Protein AF-A0A372GBR1-F1 (afdb_monomer_lite)

Organism: NCBI:txid2303421

Sequence (110 aa):
MRRNGVDVPDPGSGDLEAMRLGKGTDPKKLEAALHECRPWLQAGGKLPDLEDPKVRDRYVKFAQCMRENGVNLPDPGPDGRLRFPSGGIDEGAFEKAREACKAHLTVIRQ

Secondary structure (DSSP, 8-state):
-GGGT---PPTTS--GGGGSS-TT--HHHHHHHHHHHHHHHHHT-PPP-TTSHHHHHHHHHHHHHHHHTT--PPPPPTTS-----TT---HHHHHHHHHHHGGGT-----

Foldseek 3Di:
DVVLVQDQDDPPPPPPQSVPSHDPDDVVSVVVVCVVCVVVVVVVDDPFQLCPVLQQVLQQQLCVQLVVLVWNFDRQDPVSDGDDDPVDTDPVSNVVSCVVRVVSNDDPPD

Structure (mmCIF, N/CA/C/O backbone):
data_AF-A0A372GBR1-F1
#
_entry.id   AF-A0A372GBR1-F1
#
loop_
_atom_site.group_PDB
_atom_site.id
_atom_site.type_symbol
_atom_site.label_atom_id
_atom_site.label_alt_id
_atom_site.label_comp_id
_atom_site.label_asym_id
_atom_site.label_entity_id
_atom_site.label_seq_id
_atom_site.pdbx_PDB_ins_code
_atom_site.Cartn_x
_atom_site.Cartn_y
_atom_site.Cartn_z
_atom_site.occupancy
_atom_site.B_iso_or_equiv
_atom_site.auth_seq_id
_atom_site.auth_comp_id
_atom_site.auth_asym_id
_atom_site.auth_atom_id
_atom_site.pdbx_PDB_model_num
ATOM 1 N N . MET A 1 1 ? 13.190 4.722 -16.303 1.00 80.25 1 MET A N 1
ATOM 2 C CA . MET A 1 1 ? 12.240 4.496 -17.415 1.00 80.25 1 MET A CA 1
ATOM 3 C C . MET A 1 1 ? 12.553 5.360 -18.641 1.00 80.25 1 MET A C 1
ATOM 5 O O . MET A 1 1 ? 13.180 4.821 -19.540 1.00 80.25 1 MET A O 1
ATOM 9 N N . ARG A 1 2 ? 12.269 6.678 -18.673 1.00 83.50 2 ARG A N 1
ATOM 10 C CA . ARG A 1 2 ? 12.509 7.535 -19.869 1.00 83.50 2 ARG A CA 1
ATOM 11 C C . ARG A 1 2 ? 13.954 7.545 -20.383 1.00 83.50 2 ARG A C 1
ATOM 13 O O . ARG A 1 2 ? 14.176 7.429 -21.580 1.00 83.50 2 ARG A O 1
ATOM 20 N N . ARG A 1 3 ? 14.946 7.562 -19.478 1.00 81.75 3 ARG A N 1
ATOM 21 C CA . ARG A 1 3 ? 16.380 7.434 -19.830 1.00 81.75 3 ARG A CA 1
ATOM 22 C C . ARG A 1 3 ? 16.731 6.140 -20.578 1.00 81.75 3 ARG A C 1
ATOM 24 O O . ARG A 1 3 ? 17.702 6.121 -21.315 1.00 81.75 3 ARG A O 1
ATOM 31 N N . ASN A 1 4 ? 15.919 5.099 -20.415 1.00 80.12 4 ASN A N 1
ATOM 32 C CA . ASN A 1 4 ? 16.075 3.797 -21.062 1.00 80.12 4 ASN A CA 1
ATOM 33 C C . ASN A 1 4 ? 15.131 3.634 -22.266 1.00 80.12 4 ASN A C 1
ATOM 35 O O . ASN A 1 4 ? 14.885 2.523 -22.726 1.00 80.12 4 ASN A O 1
ATOM 39 N N . GLY A 1 5 ? 14.573 4.740 -22.775 1.00 77.44 5 GLY A N 1
ATOM 40 C CA . GLY A 1 5 ? 13.672 4.741 -23.927 1.00 77.44 5 GLY A CA 1
ATOM 41 C C . GLY A 1 5 ? 12.277 4.182 -23.640 1.00 77.44 5 GLY A C 1
ATOM 42 O O . GLY A 1 5 ? 11.555 3.881 -24.586 1.00 77.44 5 GLY A O 1
ATOM 43 N N . VAL A 1 6 ? 11.905 4.029 -22.363 1.00 81.19 6 VAL A N 1
ATOM 44 C CA . VAL A 1 6 ? 10.534 3.700 -21.950 1.00 81.19 6 VAL A CA 1
ATOM 45 C C . VAL A 1 6 ? 9.808 4.998 -21.652 1.00 81.19 6 VAL A C 1
ATOM 47 O O . VAL A 1 6 ? 10.060 5.626 -20.616 1.00 81.19 6 VAL A O 1
ATOM 50 N N . ASP A 1 7 ? 8.929 5.393 -22.565 1.00 78.00 7 ASP A N 1
ATOM 51 C CA . ASP A 1 7 ? 8.091 6.564 -22.372 1.00 78.00 7 ASP A CA 1
ATOM 52 C C . ASP A 1 7 ? 6.960 6.231 -21.397 1.00 78.00 7 ASP A C 1
ATOM 54 O O . ASP A 1 7 ? 6.065 5.436 -21.679 1.00 78.00 7 ASP A O 1
ATOM 58 N N . VAL A 1 8 ? 7.071 6.783 -20.194 1.00 72.69 8 VAL A N 1
ATOM 59 C CA . VAL A 1 8 ? 6.033 6.690 -19.168 1.00 72.69 8 VAL A CA 1
ATOM 60 C C . VAL A 1 8 ? 5.394 8.061 -19.125 1.00 72.69 8 VAL A C 1
ATOM 62 O O . VAL A 1 8 ? 6.141 9.025 -18.971 1.00 72.69 8 VAL A O 1
ATOM 65 N N . PRO A 1 9 ? 4.076 8.193 -19.244 1.00 72.44 9 PRO A N 1
ATOM 66 C CA . PRO A 1 9 ? 3.435 9.490 -19.059 1.00 72.44 9 PRO A CA 1
ATOM 67 C C . PRO A 1 9 ? 3.512 9.951 -17.603 1.00 72.44 9 PRO A C 1
ATOM 69 O O . PRO A 1 9 ? 3.658 9.138 -16.686 1.00 72.44 9 PRO A O 1
ATOM 72 N N . ASP A 1 10 ? 3.505 11.265 -17.381 1.00 69.88 10 ASP A N 1
ATOM 73 C CA . ASP A 1 10 ? 3.542 11.812 -16.025 1.00 69.88 10 ASP A CA 1
ATOM 74 C C . ASP A 1 10 ? 2.226 11.501 -15.281 1.00 69.88 10 ASP A C 1
ATOM 76 O O . ASP A 1 10 ? 1.147 11.558 -15.886 1.00 69.88 10 ASP A O 1
ATOM 80 N N . PRO A 1 11 ? 2.277 11.153 -13.981 1.00 58.66 11 PRO A N 1
ATOM 81 C CA . PRO A 1 11 ? 1.072 10.914 -13.192 1.00 58.66 11 PRO A CA 1
ATOM 82 C C . PRO A 1 11 ? 0.191 12.173 -13.155 1.00 58.66 11 PRO A C 1
ATOM 84 O O . PRO A 1 11 ? 0.684 13.274 -12.929 1.00 58.66 11 PRO A O 1
ATOM 87 N N . GLY A 1 12 ? -1.115 12.006 -13.397 1.00 57.66 12 GLY A N 1
ATOM 88 C CA . GLY A 1 12 ? -2.084 13.111 -13.474 1.00 57.66 12 GLY A CA 1
ATOM 89 C C . GLY A 1 12 ? -2.332 13.676 -14.880 1.00 57.66 12 GLY A C 1
ATOM 90 O O . GLY A 1 12 ? -3.177 14.550 -15.029 1.00 57.66 12 GLY A O 1
ATOM 91 N N . SER A 1 13 ? -1.668 13.152 -15.918 1.00 61.81 13 SER A N 1
ATOM 92 C CA . SER A 1 13 ? -1.827 13.595 -17.319 1.00 61.81 13 SER A CA 1
ATOM 93 C C . SER A 1 13 ? -3.191 13.288 -17.967 1.00 61.81 13 SER A C 1
ATOM 95 O O . SER A 1 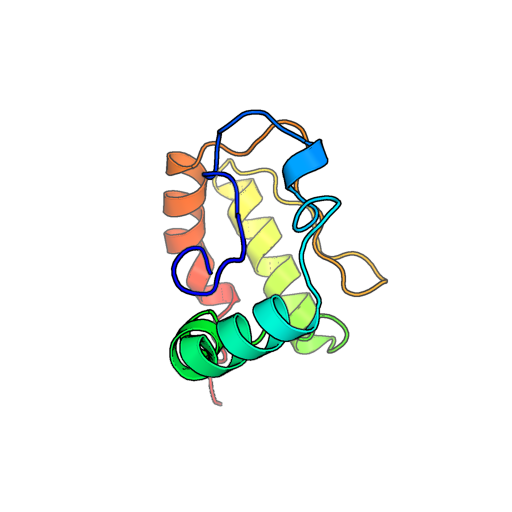13 ? -3.428 13.698 -19.094 1.00 61.81 13 SER A O 1
ATOM 97 N N . GLY A 1 14 ? -4.118 12.614 -17.272 1.00 51.53 14 GLY A N 1
ATOM 98 C CA . GLY A 1 14 ? -5.484 12.360 -17.762 1.00 51.53 14 GLY A CA 1
ATOM 99 C C . GLY A 1 14 ? -5.614 11.242 -18.806 1.00 51.53 14 GLY A C 1
ATOM 100 O O . GLY A 1 14 ? -6.726 10.785 -19.069 1.00 51.53 14 GLY A O 1
ATOM 101 N N . ASP A 1 15 ? -4.504 10.730 -19.335 1.00 55.66 15 ASP A N 1
ATOM 102 C CA . ASP A 1 15 ? -4.510 9.664 -20.335 1.00 55.66 15 ASP A CA 1
ATOM 103 C C . ASP A 1 15 ? -4.698 8.285 -19.678 1.00 55.66 15 ASP A C 1
ATOM 105 O O . ASP A 1 15 ? -3.751 7.599 -19.298 1.00 55.66 15 ASP A O 1
ATOM 109 N N . LEU A 1 16 ? -5.946 7.826 -19.552 1.00 53.31 16 LEU A N 1
ATOM 110 C CA . LEU A 1 16 ? -6.277 6.476 -19.057 1.00 53.31 16 LEU A CA 1
ATOM 111 C C . LEU A 1 16 ? -5.636 5.352 -19.900 1.00 53.31 16 LEU A C 1
ATOM 113 O O . LEU A 1 16 ? -5.358 4.267 -19.385 1.00 53.31 16 LEU A O 1
ATOM 117 N N . GLU A 1 17 ? -5.343 5.614 -21.177 1.00 48.97 17 GLU A N 1
ATOM 118 C CA . GLU A 1 17 ? -4.615 4.700 -22.068 1.00 48.97 17 GLU A CA 1
ATOM 119 C C . GLU A 1 17 ? -3.115 4.590 -21.743 1.00 48.97 17 GLU A C 1
ATOM 121 O O . GLU A 1 17 ? -2.512 3.549 -22.010 1.00 48.97 17 GLU A O 1
ATOM 126 N N . ALA A 1 18 ? -2.535 5.591 -21.071 1.00 50.72 18 ALA A N 1
ATOM 127 C CA . ALA A 1 18 ? -1.151 5.591 -20.596 1.00 50.72 18 ALA A CA 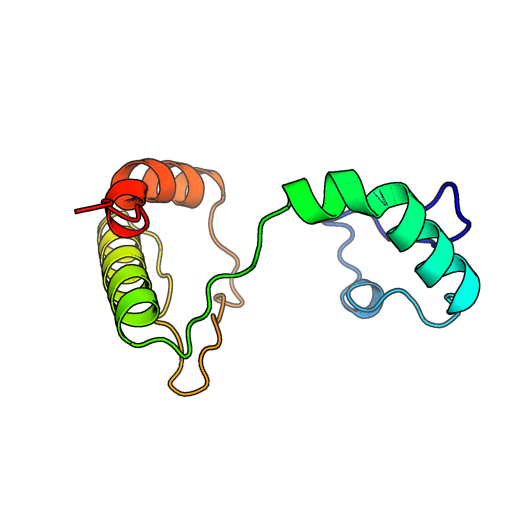1
ATOM 128 C C . ALA A 1 18 ? -0.907 4.706 -19.363 1.00 50.72 18 ALA A C 1
ATOM 130 O O . ALA A 1 18 ? 0.242 4.410 -19.028 1.00 50.72 18 ALA A O 1
ATOM 131 N N . MET A 1 19 ? -1.969 4.259 -18.680 1.00 51.38 19 MET A N 1
ATOM 132 C CA . MET A 1 19 ? -1.848 3.374 -17.512 1.00 51.38 19 MET A CA 1
ATOM 133 C C . MET A 1 19 ? -1.316 1.980 -17.870 1.00 51.38 19 MET A C 1
ATOM 135 O O . MET A 1 19 ? -0.877 1.231 -16.997 1.00 51.38 19 MET A O 1
ATOM 139 N N . ARG A 1 20 ? -1.324 1.620 -19.155 1.00 55.81 20 ARG A N 1
ATOM 140 C CA . ARG A 1 20 ? -0.552 0.500 -19.686 1.00 55.81 20 ARG A CA 1
ATOM 141 C C . ARG A 1 20 ? 0.666 1.106 -20.358 1.00 55.81 20 ARG A C 1
ATOM 143 O O . ARG A 1 20 ? 0.476 1.840 -21.316 1.00 55.81 20 ARG A O 1
ATOM 150 N N . LEU A 1 21 ? 1.870 0.804 -19.858 1.00 57.31 21 LEU A N 1
ATOM 151 C CA . LEU A 1 21 ? 3.159 1.104 -20.508 1.00 57.31 21 LEU A CA 1
ATOM 152 C C . LEU A 1 21 ? 2.967 1.062 -22.035 1.00 57.31 21 LEU A C 1
ATOM 154 O O . LEU A 1 21 ? 2.695 -0.011 -22.573 1.00 57.31 21 LEU A O 1
ATOM 158 N N . GLY A 1 22 ? 2.944 2.241 -22.668 1.00 55.00 22 GLY A N 1
ATOM 159 C CA . GLY A 1 22 ? 2.157 2.529 -23.875 1.00 55.00 22 GLY A CA 1
ATOM 160 C C . GLY A 1 22 ? 2.298 1.525 -25.022 1.00 55.00 22 GLY A C 1
ATOM 161 O O . GLY A 1 22 ? 3.332 0.863 -25.169 1.00 55.00 22 GLY A O 1
ATOM 162 N N . LYS A 1 23 ? 1.271 1.451 -25.887 1.00 53.41 23 LYS A N 1
ATOM 163 C CA . LYS A 1 23 ? 1.362 0.803 -27.211 1.00 53.41 23 LYS A CA 1
ATOM 164 C C . LYS A 1 23 ? 2.648 1.281 -27.903 1.00 53.41 23 LYS A C 1
ATOM 166 O O . LYS A 1 23 ? 2.748 2.448 -28.259 1.00 53.41 23 LYS A O 1
ATOM 171 N N . GLY A 1 24 ? 3.617 0.383 -28.085 1.00 62.00 24 GLY A N 1
ATOM 172 C CA . GLY A 1 24 ? 4.913 0.699 -28.703 1.00 62.00 24 GLY A CA 1
ATOM 173 C C . GLY A 1 24 ? 6.125 0.635 -27.770 1.00 62.00 24 GLY A C 1
ATOM 174 O O . GLY A 1 24 ? 7.245 0.834 -28.235 1.00 62.00 24 GLY A O 1
ATOM 175 N N . THR A 1 25 ? 5.945 0.315 -26.484 1.00 71.56 25 THR A N 1
ATOM 176 C CA . THR A 1 25 ? 7.081 0.065 -25.584 1.00 71.56 25 THR A CA 1
ATOM 177 C C . THR A 1 25 ? 7.803 -1.224 -25.983 1.00 71.56 25 THR A C 1
ATOM 179 O O . THR A 1 25 ? 7.216 -2.305 -25.960 1.00 71.56 25 THR A O 1
ATOM 182 N N . ASP A 1 26 ? 9.089 -1.117 -26.324 1.00 80.50 26 ASP A N 1
ATOM 183 C CA . ASP A 1 26 ? 9.949 -2.270 -26.597 1.00 80.50 26 ASP A CA 1
ATOM 184 C C . ASP A 1 26 ? 10.161 -3.082 -25.298 1.00 80.50 26 ASP A C 1
ATOM 186 O O . ASP A 1 26 ? 10.687 -2.534 -24.319 1.00 80.50 26 ASP A O 1
ATOM 190 N N . PRO A 1 27 ? 9.787 -4.377 -25.261 1.00 79.12 27 PRO A N 1
ATOM 191 C CA . PRO A 1 27 ? 9.906 -5.197 -24.057 1.00 79.12 27 PRO A CA 1
ATOM 192 C C . PRO A 1 27 ? 11.335 -5.300 -23.512 1.00 79.12 27 PRO A C 1
ATOM 194 O O . PRO A 1 27 ? 11.520 -5.334 -22.298 1.00 79.12 27 PRO A O 1
ATOM 197 N N . LYS A 1 28 ? 12.351 -5.294 -24.382 1.00 84.56 28 LYS A N 1
ATOM 198 C CA . LYS A 1 28 ? 13.761 -5.380 -23.977 1.00 84.56 28 LYS A CA 1
ATOM 199 C C . LYS A 1 28 ? 14.231 -4.077 -23.341 1.00 84.56 28 LYS A C 1
ATOM 201 O O . LYS A 1 28 ? 14.959 -4.104 -22.352 1.00 84.56 28 LYS A O 1
ATOM 206 N N . LYS A 1 29 ? 13.792 -2.929 -23.868 1.00 84.81 29 LYS A N 1
ATOM 207 C CA . LYS A 1 29 ? 14.066 -1.618 -23.249 1.00 84.81 29 LYS A CA 1
ATOM 208 C C . LYS A 1 29 ? 13.379 -1.486 -21.893 1.00 84.81 29 LYS A C 1
ATOM 210 O O . LYS A 1 29 ? 13.974 -0.961 -20.954 1.00 84.81 29 LYS A O 1
ATOM 215 N N . LEU A 1 30 ? 12.155 -2.001 -21.776 1.00 83.25 30 LEU A N 1
ATOM 216 C CA . LEU A 1 30 ? 11.433 -2.066 -20.509 1.00 83.25 30 LEU A CA 1
ATOM 217 C C . LEU A 1 30 ? 12.157 -2.933 -19.479 1.00 83.25 30 LEU A C 1
ATOM 219 O O . LEU A 1 30 ? 12.369 -2.487 -18.354 1.00 83.25 30 LEU A O 1
ATOM 223 N N . GLU A 1 31 ? 12.574 -4.134 -19.863 1.00 82.38 31 GLU A N 1
ATOM 224 C CA . GLU A 1 31 ? 13.316 -5.041 -18.990 1.00 82.38 31 GLU A CA 1
ATOM 225 C C . GLU A 1 31 ? 14.639 -4.423 -18.517 1.00 82.38 31 GLU A C 1
ATOM 227 O O . GLU A 1 31 ? 14.905 -4.394 -17.315 1.00 82.38 31 GLU A O 1
ATOM 232 N N . ALA A 1 32 ? 15.426 -3.842 -19.430 1.00 87.25 32 ALA A N 1
ATOM 233 C CA . ALA A 1 32 ? 16.665 -3.142 -19.088 1.00 87.25 32 ALA A CA 1
ATOM 234 C C . ALA A 1 32 ? 16.412 -1.976 -18.116 1.00 87.25 32 ALA A C 1
ATOM 236 O O . ALA A 1 32 ? 17.105 -1.835 -17.106 1.00 87.25 32 ALA A O 1
ATOM 237 N N . ALA A 1 33 ? 15.360 -1.186 -18.360 1.00 85.19 33 ALA A N 1
ATOM 238 C CA . ALA A 1 33 ? 14.975 -0.086 -17.484 1.00 85.19 33 ALA A CA 1
ATOM 239 C C . ALA A 1 33 ? 14.590 -0.556 -16.072 1.00 85.19 33 ALA A C 1
ATOM 241 O O . ALA A 1 33 ? 14.989 0.071 -15.090 1.00 85.19 33 ALA A O 1
ATOM 242 N N . LEU A 1 34 ? 13.822 -1.644 -15.964 1.00 84.50 34 LEU A N 1
ATOM 243 C CA . LEU A 1 34 ? 13.430 -2.237 -14.684 1.00 84.50 34 LEU A CA 1
ATOM 244 C C . LEU A 1 34 ? 14.629 -2.866 -13.965 1.00 84.50 34 LEU A C 1
ATOM 246 O O . LEU A 1 34 ? 14.726 -2.765 -12.744 1.00 84.50 34 LEU A O 1
ATOM 250 N N . HIS A 1 35 ? 15.560 -3.473 -14.703 1.00 85.62 35 HIS A N 1
ATOM 251 C CA . HIS A 1 35 ? 16.776 -4.064 -14.153 1.00 85.62 35 HIS A CA 1
ATOM 252 C C . HIS A 1 35 ? 17.676 -3.011 -13.491 1.00 85.62 35 HIS A C 1
ATOM 254 O O . HIS A 1 35 ? 18.122 -3.205 -12.360 1.00 85.62 35 HIS A O 1
ATOM 260 N N . GLU A 1 36 ? 17.906 -1.877 -14.154 1.00 84.69 36 GLU A N 1
ATOM 261 C CA . GLU A 1 36 ? 18.673 -0.761 -13.585 1.00 84.69 36 GLU A CA 1
ATOM 262 C C . GLU A 1 36 ? 17.966 -0.116 -12.393 1.00 84.69 36 GLU A C 1
ATOM 264 O O . GLU A 1 36 ? 18.591 0.233 -11.391 1.00 84.69 36 GLU A O 1
ATOM 269 N N . CYS A 1 37 ? 16.642 0.018 -12.475 1.00 84.19 37 CYS A N 1
ATOM 270 C CA . CYS A 1 37 ? 15.849 0.568 -11.386 1.00 84.19 37 CYS A CA 1
ATOM 271 C C . CYS A 1 37 ? 15.584 -0.446 -10.262 1.00 84.19 37 CYS A C 1
ATOM 273 O O . CYS A 1 37 ? 15.015 -0.051 -9.249 1.00 84.19 37 CYS A O 1
ATOM 275 N N . ARG A 1 38 ? 16.005 -1.715 -10.376 1.00 81.94 38 ARG A N 1
ATOM 276 C CA . ARG A 1 38 ? 15.684 -2.793 -9.423 1.00 81.94 38 ARG A CA 1
ATOM 277 C C . ARG A 1 38 ? 15.945 -2.440 -7.952 1.00 81.94 38 ARG A C 1
ATOM 279 O O . ARG A 1 38 ? 15.061 -2.731 -7.151 1.00 81.94 38 ARG A O 1
ATOM 286 N N . PRO A 1 39 ? 17.061 -1.790 -7.565 1.00 79.44 39 PRO A N 1
ATOM 287 C CA . PRO A 1 39 ? 17.268 -1.384 -6.171 1.00 79.44 39 PRO A CA 1
ATOM 288 C C . PRO A 1 39 ? 16.188 -0.413 -5.665 1.00 79.44 39 PRO A C 1
ATOM 290 O O . PRO A 1 39 ? 15.721 -0.526 -4.536 1.00 79.44 39 PRO A O 1
ATOM 293 N N . TRP A 1 40 ? 15.735 0.500 -6.525 1.00 70.12 40 TRP A N 1
ATOM 294 C CA . TRP A 1 40 ? 14.675 1.467 -6.226 1.00 70.12 40 TRP A CA 1
ATOM 295 C C . TRP A 1 40 ? 13.278 0.843 -6.290 1.00 70.12 40 TRP A C 1
ATOM 297 O O . TRP A 1 40 ? 12.407 1.195 -5.503 1.00 70.12 40 TRP A O 1
ATOM 307 N N . LEU A 1 41 ? 13.064 -0.127 -7.182 1.00 68.12 41 LEU A N 1
ATOM 308 C CA . LEU A 1 41 ? 11.816 -0.891 -7.257 1.00 68.12 41 LEU A CA 1
ATOM 309 C C . LEU A 1 41 ? 11.629 -1.788 -6.030 1.00 68.12 41 LEU A C 1
ATOM 311 O O . LEU A 1 41 ? 10.518 -1.920 -5.531 1.00 68.12 41 LEU A O 1
ATOM 315 N N . GLN A 1 42 ? 12.714 -2.355 -5.501 1.00 60.81 42 GLN A N 1
ATOM 316 C CA . GLN A 1 42 ? 12.700 -3.081 -4.229 1.00 60.81 42 GLN A CA 1
ATOM 317 C C . GLN A 1 42 ? 12.432 -2.146 -3.041 1.00 60.81 42 GLN A C 1
ATOM 319 O O . GLN A 1 42 ? 11.760 -2.549 -2.091 1.00 60.81 42 GLN A O 1
ATOM 324 N N . ALA A 1 43 ? 12.878 -0.886 -3.116 1.00 56.03 43 ALA A N 1
ATOM 325 C CA . ALA A 1 43 ? 12.528 0.151 -2.143 1.00 56.03 43 ALA A CA 1
ATOM 326 C C . ALA A 1 43 ? 11.039 0.560 -2.197 1.00 56.03 43 ALA A C 1
ATOM 328 O O . ALA A 1 43 ? 10.519 1.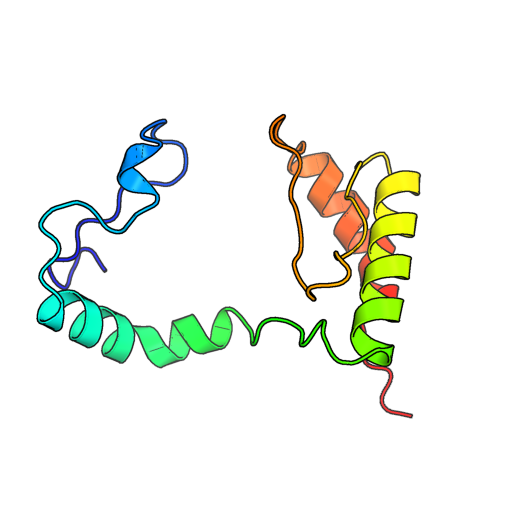072 -1.211 1.00 56.03 43 ALA A O 1
ATOM 329 N N . GLY A 1 44 ? 10.334 0.265 -3.299 1.00 56.88 44 GLY A N 1
ATOM 330 C CA . GLY A 1 44 ? 8.874 0.390 -3.426 1.00 56.88 44 GLY A CA 1
ATOM 331 C C . GLY A 1 44 ? 8.069 -0.625 -2.601 1.00 56.88 44 GLY A C 1
ATOM 332 O O . GLY A 1 44 ? 6.843 -0.547 -2.567 1.00 56.88 44 GLY A O 1
ATOM 333 N N . GLY A 1 45 ? 8.748 -1.549 -1.911 1.00 57.25 45 GLY A N 1
ATOM 334 C CA . GLY A 1 45 ? 8.147 -2.511 -0.995 1.00 57.25 45 GLY A CA 1
ATOM 335 C C . GLY A 1 45 ? 7.624 -3.769 -1.688 1.00 57.25 45 GLY A C 1
ATOM 336 O O . GLY A 1 45 ? 7.151 -3.758 -2.823 1.00 57.25 45 GLY A O 1
ATOM 337 N N . LYS A 1 46 ? 7.700 -4.898 -0.979 1.00 63.84 46 LYS A N 1
ATOM 338 C CA . LYS A 1 46 ? 6.984 -6.115 -1.367 1.00 63.84 46 LYS A CA 1
ATOM 339 C C . LYS A 1 46 ? 5.500 -5.870 -1.087 1.00 63.84 46 LYS A C 1
ATOM 341 O O . LYS A 1 46 ? 5.162 -5.502 0.038 1.00 63.84 46 LYS A O 1
ATOM 346 N N . LEU A 1 47 ? 4.632 -6.055 -2.085 1.00 67.19 47 LEU A N 1
ATOM 347 C CA . LEU A 1 47 ? 3.187 -5.988 -1.856 1.00 67.19 47 LEU A CA 1
ATOM 348 C C . LEU A 1 47 ? 2.794 -6.993 -0.756 1.00 67.19 47 LEU A C 1
ATOM 350 O O . LEU A 1 47 ? 3.381 -8.081 -0.697 1.00 67.19 47 LEU A O 1
ATOM 354 N N . PRO A 1 48 ? 1.848 -6.635 0.128 1.00 76.69 48 PRO A N 1
ATOM 355 C CA . PRO A 1 48 ? 1.356 -7.545 1.151 1.00 76.69 48 PRO A CA 1
ATOM 356 C C . PRO A 1 48 ? 0.754 -8.790 0.499 1.00 76.69 48 PRO A C 1
ATOM 358 O O . PRO A 1 48 ? 0.002 -8.691 -0.470 1.00 76.69 48 PRO A O 1
ATOM 361 N N . ASP A 1 49 ? 1.066 -9.956 1.053 1.00 85.44 49 ASP A N 1
ATOM 362 C CA . ASP A 1 49 ? 0.410 -11.201 0.672 1.00 85.44 49 ASP A CA 1
ATOM 363 C C . ASP A 1 49 ? -0.974 -11.255 1.325 1.00 85.44 49 ASP A C 1
ATOM 365 O O . ASP A 1 49 ? -1.112 -11.640 2.480 1.00 85.44 49 ASP A O 1
ATOM 369 N N . LEU A 1 50 ? -1.997 -10.794 0.609 1.00 85.69 50 LEU A N 1
ATOM 370 C CA . LEU A 1 50 ? -3.375 -10.749 1.105 1.00 85.69 50 LEU A CA 1
ATOM 371 C C . LEU A 1 50 ? -4.091 -12.106 1.023 1.00 85.69 50 LEU A C 1
ATOM 373 O O . LEU A 1 50 ? -5.243 -12.200 1.457 1.00 85.69 50 LEU A O 1
ATOM 377 N N . GLU A 1 51 ? -3.432 -13.143 0.495 1.00 87.19 51 GLU A N 1
ATOM 378 C CA . GLU A 1 51 ? -3.914 -14.522 0.589 1.00 87.19 51 GLU A CA 1
ATOM 379 C C . GLU A 1 51 ? -3.615 -15.116 1.976 1.00 87.19 51 GLU A C 1
ATOM 381 O O . GLU A 1 51 ? -4.390 -15.943 2.462 1.00 87.19 51 GLU A O 1
ATOM 386 N N . ASP A 1 52 ? -2.570 -14.638 2.668 1.00 88.50 52 ASP A N 1
ATOM 387 C CA . ASP A 1 52 ? -2.326 -14.957 4.079 1.00 88.50 52 ASP A CA 1
ATOM 388 C C . ASP A 1 52 ? -3.439 -14.348 4.963 1.00 88.50 52 ASP A C 1
ATOM 390 O O . ASP A 1 52 ? -3.558 -13.117 5.060 1.00 88.50 52 ASP A O 1
ATOM 394 N N . PRO A 1 53 ? -4.224 -15.169 5.692 1.00 89.19 53 PRO A N 1
ATOM 395 C CA . PRO A 1 53 ? -5.292 -14.685 6.565 1.00 89.19 53 PRO A CA 1
ATOM 396 C C . PRO A 1 53 ? -4.834 -13.652 7.604 1.00 89.19 53 PRO A C 1
ATOM 398 O O . PRO A 1 53 ? -5.548 -12.688 7.866 1.00 89.19 53 PRO A O 1
ATOM 401 N N . LYS A 1 54 ? -3.627 -13.788 8.172 1.00 89.50 54 LYS A N 1
ATOM 402 C CA . LYS A 1 54 ? -3.105 -12.852 9.186 1.00 89.50 54 LYS A CA 1
ATOM 403 C C . LYS A 1 54 ? -2.741 -11.504 8.582 1.00 89.50 54 LYS A C 1
ATOM 405 O O . LYS A 1 54 ? -2.796 -10.473 9.256 1.00 89.50 54 LYS A O 1
ATOM 410 N N . VAL A 1 55 ? -2.273 -11.497 7.339 1.00 89.12 55 VAL A N 1
ATOM 411 C CA . VAL A 1 55 ? -2.021 -10.254 6.608 1.00 89.12 55 VAL A CA 1
ATOM 412 C C . VAL A 1 55 ? -3.359 -9.632 6.231 1.00 89.12 55 VAL A C 1
ATOM 414 O O . VAL A 1 55 ? -3.582 -8.468 6.555 1.00 89.12 55 VAL A O 1
ATOM 417 N N . ARG A 1 56 ? -4.291 -10.408 5.670 1.00 90.31 56 ARG A N 1
ATOM 418 C CA . ARG A 1 56 ? -5.628 -9.925 5.311 1.00 90.31 56 ARG A CA 1
ATOM 419 C C . ARG A 1 56 ? -6.356 -9.284 6.490 1.00 90.31 56 ARG A C 1
ATOM 421 O O . ARG A 1 56 ? -6.837 -8.164 6.355 1.00 90.31 56 ARG A O 1
ATOM 428 N N . ASP A 1 57 ? -6.360 -9.920 7.658 1.00 91.56 57 ASP A N 1
ATOM 429 C CA . ASP A 1 57 ? -7.018 -9.390 8.859 1.00 91.56 57 ASP A CA 1
ATOM 430 C C . ASP A 1 57 ? -6.432 -8.045 9.314 1.00 91.56 57 ASP A C 1
ATOM 432 O O . ASP A 1 57 ? -7.160 -7.157 9.761 1.00 91.56 57 ASP A O 1
ATOM 436 N N . ARG A 1 58 ? -5.114 -7.856 9.176 1.00 91.50 58 ARG A N 1
ATOM 437 C CA . ARG A 1 58 ? -4.461 -6.566 9.450 1.00 91.50 58 ARG A CA 1
ATOM 438 C C . ARG A 1 58 ? -4.925 -5.483 8.484 1.00 91.50 58 ARG A C 1
ATOM 440 O O . ARG A 1 58 ? -5.211 -4.368 8.912 1.00 91.50 58 ARG A O 1
ATOM 447 N N . TYR A 1 59 ? -5.058 -5.823 7.206 1.00 91.94 59 TYR A N 1
ATOM 448 C CA . TYR A 1 59 ? -5.555 -4.896 6.191 1.00 91.94 59 TYR A CA 1
ATOM 449 C C . TYR A 1 59 ? -7.048 -4.589 6.339 1.00 91.94 59 TYR A C 1
ATOM 451 O O . TYR A 1 59 ? -7.444 -3.455 6.088 1.00 91.94 59 TYR A O 1
ATOM 459 N N . VAL A 1 60 ? -7.861 -5.537 6.815 1.00 93.19 60 VAL A N 1
ATOM 460 C CA . VAL A 1 60 ? -9.263 -5.279 7.191 1.00 93.19 60 VAL A CA 1
ATOM 461 C C . VAL A 1 60 ? -9.330 -4.272 8.341 1.00 93.19 60 VAL A C 1
ATOM 463 O O . VAL A 1 60 ? -10.041 -3.276 8.239 1.00 93.19 60 VAL A O 1
ATOM 466 N N . LYS A 1 61 ? -8.539 -4.465 9.406 1.00 94.44 61 LYS A N 1
ATOM 467 C CA . LYS A 1 61 ? -8.472 -3.512 10.532 1.00 94.44 61 LYS A CA 1
ATOM 468 C C . LYS A 1 61 ? -7.983 -2.133 10.096 1.00 94.44 61 LYS A C 1
ATOM 470 O O . LYS A 1 61 ? -8.524 -1.118 10.521 1.00 94.44 61 LYS A O 1
ATOM 475 N N . PHE A 1 62 ? -6.985 -2.094 9.217 1.00 93.75 62 PHE A N 1
ATOM 476 C CA . PHE A 1 62 ? -6.517 -0.850 8.620 1.00 93.75 62 PHE A CA 1
ATOM 477 C C . PHE A 1 62 ? -7.632 -0.152 7.832 1.00 93.75 62 PHE A C 1
ATOM 479 O O . PHE A 1 62 ? -7.891 1.021 8.074 1.00 93.75 62 PHE A O 1
ATOM 486 N N . ALA A 1 63 ? -8.336 -0.862 6.946 1.00 93.75 63 ALA A N 1
ATOM 487 C CA . ALA A 1 63 ? -9.426 -0.296 6.154 1.00 93.75 63 ALA A CA 1
ATOM 488 C C . ALA A 1 63 ? -10.581 0.216 7.033 1.00 93.75 63 ALA A C 1
ATOM 490 O O . ALA A 1 63 ? -11.113 1.293 6.774 1.00 93.75 63 ALA A O 1
ATOM 491 N N . GLN A 1 64 ? -10.921 -0.499 8.109 1.00 94.94 64 GLN A N 1
ATOM 492 C CA . GLN A 1 64 ? -11.889 -0.044 9.114 1.00 94.94 64 GLN A CA 1
ATOM 493 C C . GLN A 1 64 ? -11.454 1.275 9.767 1.00 94.94 64 GLN A C 1
ATOM 495 O O . GLN A 1 64 ? -12.211 2.242 9.737 1.00 94.94 64 GLN A O 1
ATOM 500 N N . CYS A 1 65 ? -10.214 1.352 10.255 1.00 96.56 65 CYS A N 1
ATOM 501 C CA . CYS A 1 65 ? -9.665 2.578 10.837 1.00 96.56 65 CYS A CA 1
ATOM 502 C C . CYS A 1 65 ? -9.649 3.747 9.832 1.00 96.56 65 CYS A C 1
ATOM 504 O O . CYS A 1 65 ? -9.982 4.880 10.180 1.00 96.56 65 CYS A O 1
ATOM 506 N N . MET A 1 66 ? -9.322 3.492 8.560 1.00 95.44 66 MET A N 1
ATOM 507 C CA . MET A 1 66 ? -9.365 4.520 7.512 1.00 95.44 66 MET A CA 1
ATOM 508 C C . MET A 1 66 ? -10.785 5.073 7.331 1.00 95.44 66 MET A C 1
ATOM 510 O O . MET A 1 66 ? -10.952 6.291 7.242 1.00 95.44 66 MET A O 1
ATOM 514 N N . ARG A 1 67 ? -11.810 4.204 7.352 1.00 95.06 67 ARG A N 1
ATOM 515 C CA . ARG A 1 67 ? -13.226 4.608 7.270 1.00 95.06 67 ARG A CA 1
ATOM 516 C C . ARG A 1 67 ? -13.640 5.483 8.447 1.00 95.06 67 ARG A C 1
ATOM 518 O O . ARG A 1 67 ? -14.313 6.489 8.236 1.00 95.06 67 ARG A O 1
ATOM 525 N N . GLU A 1 68 ? -13.191 5.152 9.654 1.00 95.62 68 GLU A N 1
ATOM 526 C CA . GLU A 1 68 ? -13.412 5.973 10.854 1.00 95.62 68 GLU A CA 1
ATOM 527 C C . GLU A 1 68 ? -12.750 7.355 10.746 1.00 95.62 68 GLU A C 1
ATOM 529 O O . GLU A 1 68 ? -13.293 8.344 11.232 1.00 95.62 68 GLU A O 1
ATOM 534 N N . ASN A 1 69 ? -11.621 7.446 10.040 1.00 95.38 69 ASN A N 1
ATOM 535 C CA . ASN A 1 69 ? -10.914 8.699 9.763 1.00 95.38 69 ASN A CA 1
ATOM 536 C C . ASN A 1 69 ? -11.416 9.418 8.492 1.00 95.38 69 ASN A C 1
ATOM 538 O O . ASN A 1 69 ? -10.745 10.310 7.973 1.00 95.38 69 ASN A O 1
ATOM 542 N N . GLY A 1 70 ? -12.598 9.052 7.984 1.00 91.88 70 GLY A N 1
ATOM 543 C CA . GLY A 1 70 ? -13.253 9.736 6.864 1.00 91.88 70 GLY A CA 1
ATOM 544 C C . GLY A 1 70 ? -12.791 9.291 5.475 1.00 91.88 70 GLY A C 1
ATOM 545 O O . GLY A 1 70 ? -13.203 9.882 4.478 1.00 91.88 70 GLY A O 1
ATOM 546 N N . VAL A 1 71 ? -11.971 8.242 5.380 1.00 92.81 71 VAL A N 1
ATOM 547 C CA . VAL A 1 71 ? -11.484 7.691 4.112 1.00 92.81 71 VAL A CA 1
ATOM 548 C C . VAL A 1 71 ? -12.177 6.367 3.824 1.00 92.81 71 VAL A C 1
ATOM 550 O O . VAL A 1 71 ? -11.888 5.344 4.442 1.00 9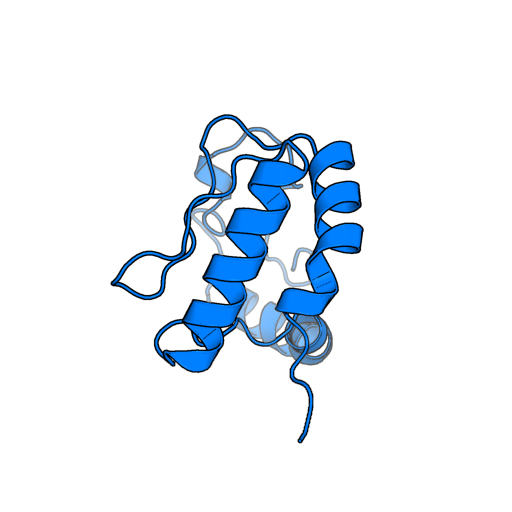2.81 71 VAL A O 1
ATOM 553 N N . ASN A 1 72 ? -13.078 6.362 2.840 1.00 90.81 72 ASN A N 1
ATOM 554 C CA . ASN A 1 72 ? -13.813 5.156 2.469 1.00 90.81 72 ASN A CA 1
ATOM 555 C C . ASN A 1 72 ? -12.961 4.173 1.648 1.00 90.81 72 ASN A C 1
ATOM 557 O O . ASN A 1 72 ? -13.104 4.067 0.429 1.00 90.81 72 ASN A O 1
ATOM 561 N N . LEU A 1 73 ? -12.060 3.461 2.322 1.00 88.56 73 LEU A N 1
ATOM 562 C CA . LEU A 1 73 ? -11.276 2.377 1.742 1.00 88.56 73 LEU A CA 1
ATOM 563 C C . LEU A 1 73 ? -12.033 1.049 1.928 1.00 88.56 73 LEU A C 1
ATOM 565 O O . LEU A 1 73 ? -12.329 0.700 3.073 1.00 88.56 73 LEU A O 1
ATOM 569 N N . PRO A 1 74 ? -12.370 0.301 0.861 1.00 91.06 74 PRO A N 1
ATOM 570 C CA . PRO A 1 74 ? -13.010 -1.004 0.997 1.00 91.06 74 PRO A CA 1
ATOM 571 C C . PRO A 1 74 ? -12.030 -2.059 1.525 1.00 91.06 74 PRO A C 1
ATOM 573 O O . PRO A 1 74 ? -10.812 -1.938 1.386 1.00 91.06 74 PRO A O 1
ATOM 576 N N . ASP A 1 75 ? -12.581 -3.117 2.115 1.00 91.56 75 ASP A N 1
ATOM 577 C CA . ASP A 1 75 ? -11.794 -4.252 2.595 1.00 91.56 75 ASP A CA 1
ATOM 578 C C . ASP A 1 75 ? -11.168 -5.034 1.415 1.00 91.56 75 ASP A C 1
ATOM 580 O O . ASP A 1 75 ? -11.694 -4.993 0.294 1.00 91.56 75 ASP A O 1
ATOM 584 N N . PRO A 1 76 ? -10.056 -5.767 1.634 1.00 88.50 76 PRO A N 1
ATOM 585 C CA . PRO A 1 76 ? -9.502 -6.666 0.626 1.00 88.50 76 PRO A CA 1
ATOM 586 C C . PRO A 1 76 ? -10.536 -7.697 0.163 1.00 88.50 76 PRO A C 1
ATOM 588 O O . PRO A 1 76 ? -11.246 -8.291 0.976 1.00 88.50 76 PRO A O 1
ATOM 591 N N . GLY A 1 77 ? -10.601 -7.933 -1.147 1.00 85.25 77 GLY A N 1
ATOM 592 C CA . GLY A 1 77 ? -11.484 -8.943 -1.716 1.00 85.25 77 GLY A CA 1
ATOM 593 C C . GLY A 1 77 ? -11.099 -10.372 -1.305 1.00 85.25 77 GLY A C 1
ATOM 594 O O . GLY A 1 77 ? -9.970 -10.622 -0.872 1.00 85.25 77 GLY A O 1
ATOM 595 N N . PRO A 1 78 ? -12.013 -11.346 -1.480 1.00 83.25 78 PRO A N 1
ATOM 596 C CA . PRO A 1 78 ? -11.731 -12.759 -1.211 1.00 83.25 78 PRO A CA 1
ATOM 597 C C . PRO A 1 78 ? -10.643 -13.334 -2.132 1.00 83.25 78 PRO A C 1
ATOM 599 O O . PRO A 1 78 ? -10.054 -14.360 -1.817 1.00 83.25 78 PRO A O 1
ATOM 602 N N . ASP A 1 79 ? -10.370 -12.655 -3.247 1.00 83.75 79 ASP A N 1
ATOM 603 C CA . ASP A 1 79 ? -9.311 -12.922 -4.221 1.00 83.75 79 ASP A CA 1
ATOM 604 C C . ASP A 1 79 ? -7.947 -12.323 -3.824 1.00 83.75 79 ASP A C 1
ATOM 606 O O . ASP A 1 79 ? -7.034 -12.285 -4.646 1.00 83.75 79 ASP A O 1
ATOM 610 N N . GLY A 1 80 ? -7.817 -11.787 -2.604 1.00 79.06 80 GLY A N 1
ATOM 611 C CA . GLY A 1 80 ? -6.581 -11.165 -2.128 1.00 79.06 80 GLY A CA 1
ATOM 612 C C . GLY A 1 80 ? -6.264 -9.836 -2.819 1.00 79.06 80 GLY A C 1
ATOM 613 O O . GLY A 1 80 ? -5.118 -9.392 -2.816 1.00 79.06 80 GLY A O 1
ATOM 614 N N . ARG A 1 81 ? -7.251 -9.178 -3.443 1.00 79.88 81 ARG A N 1
ATOM 615 C CA . ARG A 1 81 ? -7.030 -7.924 -4.180 1.00 79.88 81 ARG A CA 1
ATOM 616 C C . ARG A 1 81 ? -7.566 -6.710 -3.434 1.00 79.88 81 ARG A C 1
ATOM 618 O O . ARG A 1 81 ? -8.704 -6.701 -2.966 1.00 79.88 81 ARG A O 1
ATOM 625 N N . LEU A 1 82 ? -6.761 -5.648 -3.392 1.00 81.81 82 LEU A N 1
ATOM 626 C CA . LEU A 1 82 ? -7.207 -4.317 -2.974 1.00 81.81 82 LEU A CA 1
ATOM 627 C C . LEU A 1 82 ? -7.979 -3.651 -4.109 1.00 81.81 82 LEU A C 1
ATOM 629 O O . LEU A 1 82 ? -7.601 -3.741 -5.278 1.00 81.81 82 LEU A O 1
ATOM 633 N N . ARG A 1 83 ? -9.058 -2.960 -3.753 1.00 82.44 83 ARG A N 1
ATOM 634 C CA . ARG A 1 83 ? -9.882 -2.195 -4.687 1.00 82.44 83 ARG A CA 1
ATOM 635 C C . ARG A 1 83 ? -9.873 -0.750 -4.227 1.00 82.44 83 ARG A C 1
ATOM 637 O O . ARG A 1 83 ? -10.110 -0.480 -3.058 1.00 82.44 83 ARG A O 1
ATOM 644 N N . PHE A 1 84 ? -9.591 0.171 -5.137 1.00 78.12 84 PHE A N 1
ATOM 645 C CA . PHE A 1 84 ? -9.645 1.596 -4.833 1.00 78.12 84 PHE A CA 1
ATOM 646 C C . PHE A 1 84 ? -10.942 2.192 -5.390 1.00 78.12 84 PHE A C 1
ATOM 648 O O . PHE A 1 84 ? -11.358 1.800 -6.485 1.00 78.12 84 PHE A O 1
ATOM 655 N N . PRO A 1 85 ? -11.601 3.105 -4.656 1.00 76.62 85 PRO A N 1
ATOM 656 C CA . PRO A 1 85 ? -12.765 3.819 -5.163 1.00 76.62 85 PRO A CA 1
ATOM 657 C C . PRO A 1 85 ? -12.423 4.580 -6.448 1.00 76.62 85 PRO A C 1
ATOM 659 O O . PRO A 1 85 ? -11.389 5.237 -6.538 1.00 76.62 85 PRO A O 1
ATOM 662 N N . SER A 1 86 ? -13.318 4.537 -7.433 1.00 70.88 86 SER A N 1
ATOM 663 C CA . SER A 1 86 ? -13.152 5.228 -8.718 1.00 70.88 86 SER A CA 1
ATOM 664 C C . SER A 1 86 ? -13.309 6.753 -8.630 1.00 70.88 86 SER A C 1
ATOM 666 O O . SER A 1 86 ? -12.940 7.449 -9.567 1.00 70.88 86 SER A O 1
ATOM 668 N N . GLY A 1 87 ? -13.839 7.277 -7.518 1.00 72.06 87 GLY A N 1
ATOM 669 C CA . GLY A 1 87 ? -14.062 8.712 -7.288 1.00 72.06 87 GLY A CA 1
ATOM 670 C C . GLY A 1 87 ? -12.840 9.494 -6.799 1.00 72.06 87 GLY A C 1
ATOM 671 O O . GLY A 1 87 ? -12.980 10.663 -6.454 1.00 72.06 87 GLY A O 1
ATOM 672 N N . GLY A 1 88 ? -11.664 8.860 -6.750 1.00 73.19 88 GLY A N 1
ATOM 673 C CA . GLY A 1 88 ? -10.486 9.424 -6.097 1.00 73.19 88 GLY A CA 1
ATOM 674 C C . GLY A 1 88 ? -10.622 9.429 -4.572 1.00 73.19 88 GLY A C 1
ATOM 675 O O . GLY A 1 88 ? -11.714 9.321 -4.013 1.00 73.19 88 GLY A O 1
ATOM 676 N N . ILE A 1 89 ? -9.489 9.511 -3.885 1.00 81.31 89 ILE A N 1
ATOM 677 C CA . ILE A 1 89 ? -9.428 9.736 -2.441 1.00 81.31 89 ILE A CA 1
ATOM 678 C C . ILE A 1 89 ? -8.687 11.056 -2.253 1.00 81.31 89 ILE A C 1
ATOM 680 O O . ILE A 1 89 ? -7.674 11.276 -2.915 1.00 81.31 89 ILE A O 1
ATOM 684 N N . ASP A 1 90 ? -9.186 11.923 -1.371 1.00 88.31 90 ASP A N 1
ATOM 685 C CA . ASP A 1 90 ? -8.448 13.124 -0.983 1.00 88.31 90 ASP A CA 1
ATOM 686 C C . ASP A 1 90 ? -7.098 12.725 -0.374 1.00 88.31 90 ASP A C 1
ATOM 688 O O . ASP A 1 90 ? -7.039 12.000 0.620 1.00 88.31 90 ASP A O 1
ATOM 692 N N . GLU A 1 91 ? -6.009 13.172 -0.993 1.00 84.38 91 GLU A N 1
ATOM 693 C CA . GLU A 1 91 ? -4.652 12.753 -0.637 1.00 84.38 91 GLU A CA 1
ATOM 694 C C . GLU A 1 91 ? -4.269 13.209 0.778 1.00 84.38 91 GLU A C 1
ATOM 696 O O . GLU A 1 91 ? -3.656 12.457 1.537 1.00 84.38 91 GLU A O 1
ATOM 701 N N . GLY A 1 92 ? -4.703 14.409 1.178 1.00 91.06 92 GLY A N 1
ATOM 702 C CA . GLY A 1 92 ? -4.444 14.947 2.511 1.00 91.06 92 GLY A CA 1
ATOM 703 C C . GLY A 1 92 ? -5.173 14.175 3.613 1.00 91.06 92 GLY A C 1
ATOM 704 O O . GLY A 1 92 ? -4.590 13.884 4.661 1.00 91.06 92 GLY A O 1
ATOM 705 N N . ALA A 1 93 ? -6.440 13.824 3.390 1.00 90.44 93 ALA A N 1
ATOM 706 C CA . ALA A 1 93 ? -7.225 12.982 4.284 1.00 90.44 93 ALA A CA 1
ATOM 707 C C . ALA A 1 93 ? -6.669 11.557 4.332 1.00 90.44 93 ALA A C 1
ATOM 709 O O . ALA A 1 93 ? -6.542 10.991 5.418 1.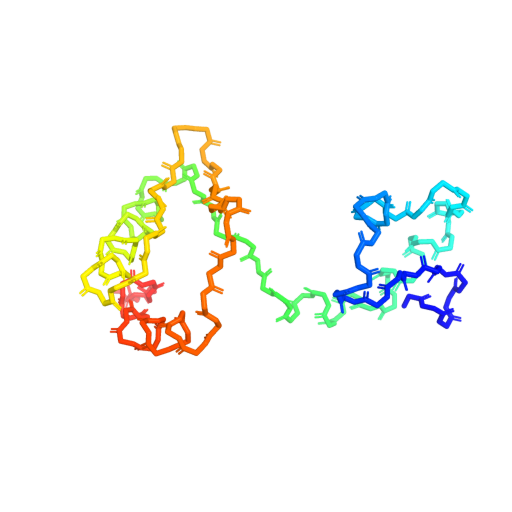00 90.44 93 ALA A O 1
ATOM 710 N N . PHE A 1 94 ? -6.280 11.004 3.179 1.00 90.56 94 PHE A N 1
ATOM 711 C CA . PHE A 1 94 ? -5.650 9.693 3.094 1.00 90.56 94 PHE A CA 1
ATOM 712 C C . PHE A 1 94 ? -4.379 9.630 3.929 1.00 90.56 94 PHE A C 1
ATOM 714 O O . PHE A 1 94 ? -4.236 8.722 4.741 1.00 90.56 94 PHE A O 1
ATOM 721 N N . GLU A 1 95 ? -3.482 10.600 3.781 1.00 91.19 95 GLU A N 1
ATOM 722 C CA . GLU A 1 95 ? -2.203 10.589 4.484 1.00 91.19 95 GLU A CA 1
ATOM 723 C C . GLU A 1 95 ? -2.380 10.738 6.001 1.00 91.19 95 GLU A C 1
ATOM 725 O O . GLU A 1 95 ? -1.771 10.000 6.779 1.00 91.19 95 GLU A O 1
ATOM 730 N N . LYS A 1 96 ? -3.289 11.620 6.440 1.00 94.50 96 LYS A 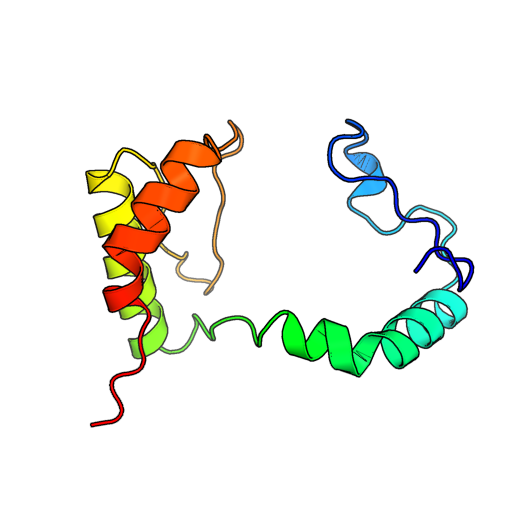N 1
ATOM 731 C CA . LYS A 1 96 ? -3.645 11.761 7.862 1.00 94.50 96 LYS A CA 1
ATOM 732 C C . LYS A 1 96 ? -4.214 10.466 8.439 1.00 94.50 96 LYS A C 1
ATOM 734 O O . LYS A 1 96 ? -3.765 10.014 9.492 1.00 94.50 96 LYS A O 1
ATOM 739 N N . ALA A 1 97 ? -5.173 9.858 7.742 1.00 94.56 97 ALA A N 1
ATOM 740 C CA . ALA A 1 97 ? -5.775 8.597 8.154 1.00 94.56 97 ALA A CA 1
ATOM 741 C C . ALA A 1 97 ? -4.732 7.466 8.166 1.00 94.56 97 ALA A C 1
ATOM 743 O O . ALA A 1 97 ? -4.660 6.694 9.121 1.00 94.56 97 ALA A O 1
ATOM 744 N N . ARG A 1 98 ? -3.849 7.409 7.162 1.00 91.81 98 ARG A N 1
ATOM 745 C CA . ARG A 1 98 ? -2.771 6.417 7.070 1.00 91.81 98 ARG A CA 1
ATOM 746 C C . ARG A 1 98 ? -1.846 6.498 8.277 1.00 91.81 98 ARG A C 1
ATOM 748 O O . ARG A 1 98 ? -1.512 5.464 8.853 1.00 91.81 98 ARG A O 1
ATOM 755 N N . GLU A 1 99 ? -1.441 7.701 8.672 1.00 93.94 99 GLU A N 1
ATOM 756 C CA . GLU A 1 99 ? -0.580 7.902 9.837 1.00 93.94 99 GLU A CA 1
ATOM 757 C C . GLU A 1 99 ? -1.261 7.512 11.154 1.00 93.94 99 GLU A C 1
ATOM 759 O O . GLU A 1 99 ? -0.616 6.884 11.996 1.00 93.94 99 GLU A O 1
ATOM 764 N N . ALA A 1 100 ? -2.559 7.792 11.307 1.00 95.06 100 ALA A N 1
ATOM 765 C CA . ALA A 1 100 ? -3.340 7.344 12.462 1.00 95.06 100 ALA A CA 1
ATOM 766 C C . ALA A 1 100 ? -3.492 5.809 12.508 1.00 95.06 100 ALA A C 1
ATOM 768 O O . ALA A 1 100 ? -3.433 5.204 13.578 1.00 95.06 100 ALA A O 1
ATOM 769 N N . CYS A 1 101 ? -3.631 5.168 11.346 1.00 95.50 101 CYS A N 1
ATOM 770 C CA . CYS A 1 101 ? -3.984 3.752 11.230 1.00 95.50 101 CYS A CA 1
ATOM 771 C C . CYS A 1 101 ? -2.793 2.803 11.006 1.00 95.50 101 CYS A C 1
ATOM 773 O O . CYS A 1 101 ? -2.968 1.581 11.056 1.00 95.50 101 CYS A O 1
ATOM 775 N N . LYS A 1 102 ? -1.572 3.310 10.774 1.00 91.56 102 LYS A N 1
ATOM 776 C CA . LYS A 1 102 ? -0.384 2.497 10.422 1.00 91.56 102 LYS A CA 1
ATOM 777 C C . LYS A 1 102 ? -0.054 1.387 11.425 1.00 91.56 102 LYS A C 1
ATOM 779 O O . LYS A 1 102 ? 0.527 0.374 11.044 1.00 91.56 102 LYS A O 1
ATOM 784 N N . ALA A 1 103 ? -0.454 1.545 12.688 1.00 91.56 103 ALA A N 1
ATOM 785 C CA . ALA A 1 103 ? -0.266 0.542 13.734 1.00 91.56 103 ALA A CA 1
ATOM 786 C C . ALA A 1 103 ? -1.017 -0.777 13.464 1.00 91.56 103 ALA A C 1
ATOM 788 O O . ALA A 1 103 ? -0.641 -1.814 13.998 1.00 91.56 103 ALA A O 1
ATOM 789 N N . HIS A 1 104 ? -2.046 -0.779 12.611 1.00 90.00 104 HIS A N 1
ATOM 790 C CA . HIS A 1 104 ? -2.712 -2.017 12.193 1.00 90.00 104 HIS A CA 1
ATOM 791 C C . HIS A 1 104 ? -1.896 -2.823 11.175 1.00 90.00 104 HIS A C 1
ATOM 793 O O . HIS A 1 104 ? -2.111 -4.027 11.040 1.00 90.00 104 HIS A O 1
ATOM 799 N N . LEU A 1 105 ? -0.953 -2.178 10.481 1.00 84.50 105 LEU A N 1
ATOM 800 C CA . LEU A 1 105 ? -0.119 -2.786 9.442 1.00 84.50 105 LEU A CA 1
ATOM 801 C C . LEU A 1 105 ? 1.246 -3.251 9.960 1.00 84.50 105 LEU A C 1
ATOM 803 O O . LEU A 1 105 ? 1.966 -3.957 9.251 1.00 84.50 105 LEU A O 1
ATOM 807 N N . THR A 1 106 ? 1.627 -2.886 11.183 1.00 78.38 106 THR A N 1
ATOM 808 C CA . THR A 1 106 ? 2.903 -3.317 11.748 1.00 78.38 106 THR A CA 1
ATOM 809 C C . THR A 1 106 ? 2.883 -4.813 12.045 1.00 78.38 106 THR A C 1
ATOM 811 O O . THR A 1 106 ? 1.989 -5.369 12.688 1.00 78.38 106 THR A O 1
ATOM 814 N N . VAL A 1 107 ? 3.923 -5.502 11.580 1.00 61.41 107 VAL A N 1
ATOM 815 C CA . VAL A 1 107 ? 4.245 -6.839 12.068 1.00 61.41 107 VAL A CA 1
ATOM 816 C C . VAL A 1 107 ? 4.878 -6.641 13.438 1.00 61.41 107 VAL A C 1
ATOM 818 O O . VAL A 1 107 ? 6.079 -6.401 13.534 1.00 61.41 107 VAL A O 1
ATOM 821 N N . ILE A 1 108 ? 4.081 -6.699 14.507 1.00 49.88 108 ILE A N 1
ATOM 822 C CA . ILE A 1 108 ? 4.653 -6.922 15.835 1.00 49.88 108 ILE A CA 1
ATOM 823 C C . ILE A 1 108 ? 5.329 -8.292 15.746 1.00 49.88 108 ILE A C 1
ATOM 825 O O . ILE A 1 108 ? 4.655 -9.320 15.669 1.00 49.88 108 ILE A O 1
ATOM 829 N N . ARG A 1 109 ? 6.664 -8.295 15.649 1.00 45.34 109 ARG A N 1
ATOM 830 C CA . ARG A 1 109 ? 7.480 -9.472 15.946 1.00 45.34 109 ARG A CA 1
ATOM 831 C C . ARG A 1 109 ? 7.241 -9.768 17.424 1.00 45.34 109 ARG A C 1
ATOM 833 O O . ARG A 1 109 ? 7.862 -9.133 18.269 1.00 45.34 109 ARG A O 1
ATOM 840 N N . GLN A 1 110 ? 6.270 -10.628 17.706 1.00 36.34 110 GLN A N 1
ATOM 841 C CA . GLN A 1 110 ? 6.240 -11.362 18.964 1.00 36.34 110 GLN A CA 1
ATOM 842 C C . GLN A 1 110 ? 7.161 -12.566 18.825 1.00 36.34 110 GLN A C 1
ATOM 844 O O . GLN A 1 110 ? 7.136 -13.177 17.729 1.00 36.34 110 GLN A O 1
#

pLDDT: mean 78.98, std 14.36, range [36.34, 96.56]

Radius of gyration: 17.29 Å; chains: 1; bounding box: 33×30×48 Å